Protein AF-A0A7V5K7A1-F1 (afdb_monomer_lite)

Secondary structure (DSSP, 8-state):
-EEEEEETTTSHHHHHHHHHHTT-TTEEEEEEE-STTTTSBHHHH-GGGTTT--PBEE---HHHHHHH-SEEEE-PSTTTHHHH--

pLDDT: mean 95.31, std 3.61, range [73.81, 98.44]

Foldseek 3Di:
DFEEEEAQCLPPVNVVVCVVQLPPPVYDDQAYEDPVFAPAFPCVSVVVCPPSGRDGHHHDDLVVRVVRGPYYHYPDPPPPCVVRPD

Structure (mmCIF, N/CA/C/O backbone):
data_AF-A0A7V5K7A1-F1
#
_entry.id   AF-A0A7V5K7A1-F1
#
loop_
_atom_site.group_PDB
_atom_site.id
_atom_site.type_symbol
_atom_site.label_atom_id
_atom_site.label_alt_id
_atom_site.label_comp_id
_atom_site.label_a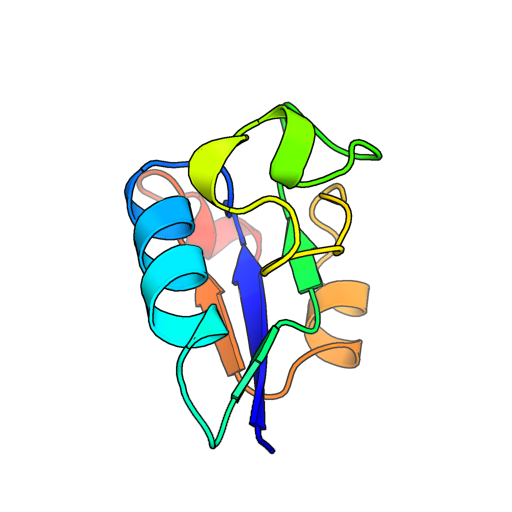sym_id
_atom_site.label_entity_id
_atom_site.label_seq_id
_atom_site.pdbx_PDB_ins_code
_atom_site.Cartn_x
_atom_site.Cartn_y
_atom_site.Cartn_z
_atom_site.occupancy
_atom_site.B_iso_or_equiv
_atom_site.auth_seq_id
_atom_site.auth_comp_id
_atom_site.auth_asym_id
_atom_site.auth_atom_id
_atom_site.pdbx_PDB_model_num
ATOM 1 N N . MET A 1 1 ? -9.679 1.757 14.163 1.00 89.06 1 MET A N 1
ATOM 2 C CA . MET A 1 1 ? -9.490 1.827 12.702 1.00 89.06 1 MET A CA 1
ATOM 3 C C . MET A 1 1 ? -8.454 0.769 12.377 1.00 89.06 1 MET A C 1
ATOM 5 O O . MET A 1 1 ? -7.447 0.760 13.068 1.00 89.06 1 MET A O 1
ATOM 9 N N . VAL A 1 2 ? -8.742 -0.167 11.472 1.00 98.06 2 VAL A N 1
ATOM 10 C CA . VAL A 1 2 ? -7.823 -1.262 11.116 1.00 98.06 2 VAL A CA 1
ATOM 11 C C . VAL A 1 2 ? -6.761 -0.716 10.171 1.00 98.06 2 VAL A C 1
ATOM 13 O O . VAL A 1 2 ? -7.107 -0.123 9.144 1.00 98.06 2 VAL A O 1
ATOM 16 N N . LYS A 1 3 ? -5.487 -0.911 10.507 1.00 98.31 3 LYS A N 1
ATOM 17 C CA . LYS A 1 3 ? -4.359 -0.506 9.663 1.00 98.31 3 LYS A CA 1
ATOM 18 C C . LYS A 1 3 ? -4.163 -1.501 8.532 1.00 98.31 3 LYS A C 1
ATOM 20 O O . LYS A 1 3 ? -3.882 -2.676 8.769 1.00 98.31 3 LYS A O 1
ATOM 25 N N . VAL A 1 4 ? -4.304 -1.022 7.303 1.00 98.44 4 VAL A N 1
ATOM 26 C CA . VAL A 1 4 ? -4.205 -1.837 6.097 1.00 98.44 4 VAL A CA 1
ATOM 27 C C . VAL A 1 4 ? -2.995 -1.433 5.269 1.00 98.44 4 VAL A C 1
ATOM 29 O O . VAL A 1 4 ? -2.836 -0.270 4.889 1.00 98.44 4 VAL A O 1
ATOM 32 N N . GLY A 1 5 ? -2.186 -2.433 4.936 1.00 98.06 5 GLY A N 1
ATOM 33 C CA . GLY A 1 5 ? -1.106 -2.341 3.971 1.00 98.06 5 GLY A CA 1
ATOM 34 C C . GLY A 1 5 ? -1.524 -2.858 2.600 1.00 98.06 5 GLY A C 1
ATOM 35 O O . GLY A 1 5 ? -2.244 -3.851 2.491 1.00 98.06 5 GLY A O 1
ATOM 36 N N . ILE A 1 6 ? -1.056 -2.208 1.537 1.00 98.38 6 ILE A N 1
ATOM 37 C CA . ILE A 1 6 ? -1.245 -2.679 0.161 1.00 98.38 6 ILE A CA 1
ATOM 38 C C . ILE A 1 6 ? 0.123 -2.823 -0.494 1.00 98.38 6 ILE A C 1
ATOM 40 O O . ILE A 1 6 ? 0.817 -1.837 -0.756 1.00 98.38 6 ILE A O 1
ATOM 44 N N . VAL A 1 7 ? 0.489 -4.067 -0.783 1.00 97.75 7 VAL A N 1
ATOM 45 C CA . VAL A 1 7 ? 1.689 -4.409 -1.538 1.00 97.75 7 VAL A CA 1
ATOM 46 C C . VAL A 1 7 ? 1.356 -4.420 -3.027 1.00 97.75 7 VAL A C 1
ATOM 48 O O . VAL A 1 7 ? 0.397 -5.071 -3.434 1.00 97.75 7 VAL A O 1
ATOM 51 N N . GLY A 1 8 ? 2.121 -3.692 -3.845 1.00 97.38 8 GLY A N 1
ATOM 52 C CA . GLY A 1 8 ? 1.775 -3.492 -5.261 1.00 97.38 8 GLY A CA 1
ATOM 53 C C . GLY A 1 8 ? 0.641 -2.478 -5.459 1.00 97.38 8 GLY A C 1
ATOM 54 O O . GLY A 1 8 ? -0.202 -2.630 -6.342 1.00 97.38 8 GLY A O 1
ATOM 55 N N . ALA A 1 9 ? 0.614 -1.423 -4.642 1.00 97.94 9 ALA A N 1
ATOM 56 C CA . ALA A 1 9 ? -0.455 -0.424 -4.595 1.00 97.94 9 ALA A CA 1
ATOM 57 C C . ALA A 1 9 ? -0.650 0.362 -5.903 1.00 97.94 9 ALA A C 1
ATOM 59 O O . ALA A 1 9 ? -1.674 1.022 -6.073 1.00 97.94 9 ALA A O 1
ATOM 60 N N . THR A 1 10 ? 0.322 0.326 -6.815 1.00 97.31 10 THR A N 1
ATOM 61 C CA . THR A 1 10 ? 0.288 1.037 -8.101 1.00 97.31 10 THR A CA 1
ATOM 62 C C . THR A 1 10 ? -0.120 0.166 -9.289 1.00 97.31 10 THR A C 1
ATOM 64 O O . THR A 1 10 ? -0.250 0.677 -10.398 1.00 97.31 10 THR A O 1
ATOM 67 N N . GLY A 1 11 ? -0.348 -1.135 -9.083 1.00 96.38 11 GLY A N 1
ATOM 68 C CA . GLY A 1 11 ? -1.055 -1.965 -10.060 1.00 96.38 11 GLY A CA 1
ATOM 69 C C . GLY A 1 11 ? -2.548 -1.629 -10.075 1.00 96.38 11 GLY A C 1
ATOM 70 O O . GLY A 1 11 ? -3.070 -1.092 -9.103 1.00 96.38 11 GLY A O 1
ATOM 71 N N . TYR A 1 12 ? -3.271 -1.969 -11.144 1.00 95.62 12 TYR A N 1
ATOM 72 C CA . TYR A 1 12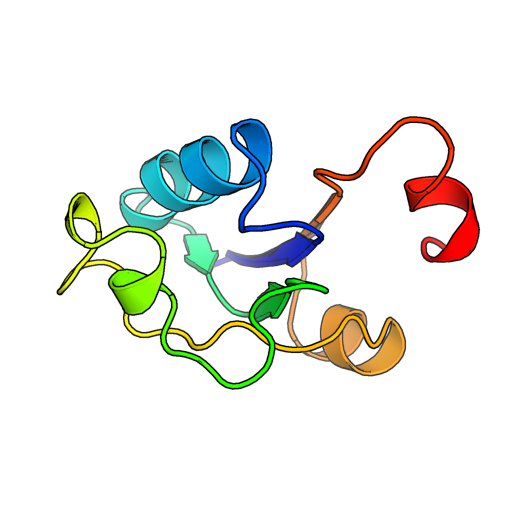 ? -4.694 -1.610 -11.266 1.00 95.62 12 TYR A CA 1
ATOM 73 C C . TYR A 1 12 ? -5.566 -2.148 -10.123 1.00 95.62 12 TYR A C 1
ATOM 75 O O . TYR A 1 12 ? -6.405 -1.426 -9.592 1.00 95.62 12 TYR A O 1
ATOM 83 N N . THR A 1 13 ? -5.337 -3.390 -9.693 1.00 96.81 13 THR A N 1
ATOM 84 C CA . THR A 1 13 ? -6.013 -3.972 -8.524 1.00 96.81 13 THR A CA 1
ATOM 85 C C . THR A 1 13 ? -5.619 -3.273 -7.225 1.00 96.81 13 THR A C 1
ATOM 87 O O . THR A 1 13 ? -6.488 -2.970 -6.411 1.00 96.81 13 THR A O 1
ATOM 90 N N . GLY A 1 14 ? -4.333 -2.958 -7.045 1.00 97.88 14 GLY A N 1
ATOM 91 C CA . GLY A 1 14 ? -3.848 -2.173 -5.908 1.00 97.88 14 GLY A CA 1
ATOM 92 C C . GLY A 1 14 ? -4.476 -0.779 -5.849 1.00 97.88 14 GLY A C 1
ATOM 93 O O . GLY A 1 14 ? -4.899 -0.338 -4.785 1.00 97.88 14 GLY A O 1
ATOM 94 N N . ALA A 1 15 ? -4.625 -0.117 -6.995 1.00 97.44 15 ALA A N 1
ATOM 95 C CA . ALA A 1 15 ? -5.229 1.204 -7.094 1.00 97.44 15 ALA A CA 1
ATOM 96 C C . ALA A 1 15 ? -6.723 1.203 -6.767 1.00 97.44 15 ALA A C 1
ATOM 98 O O . ALA A 1 15 ? -7.203 2.103 -6.076 1.00 97.44 15 ALA A O 1
ATOM 99 N N . GLU A 1 16 ? -7.453 0.169 -7.184 1.00 98.19 16 GLU A N 1
ATOM 100 C CA . GLU A 1 16 ? -8.851 0.001 -6.790 1.00 98.19 16 GLU A CA 1
ATOM 101 C C . GLU A 1 16 ? -8.995 -0.295 -5.294 1.00 98.19 16 GLU A C 1
ATOM 103 O O . GLU A 1 16 ? -9.871 0.283 -4.648 1.00 98.19 16 GLU A O 1
ATOM 108 N N . LEU A 1 17 ? -8.101 -1.101 -4.706 1.00 98.38 17 LEU A N 1
ATOM 109 C CA . LEU A 1 17 ? -8.055 -1.289 -3.252 1.00 98.38 17 LEU A CA 1
ATOM 110 C C . LEU A 1 17 ? -7.814 0.041 -2.530 1.00 98.38 17 LEU A C 1
ATOM 112 O O . LEU A 1 17 ? -8.561 0.371 -1.612 1.00 98.38 17 LEU A O 1
ATOM 116 N N . VAL A 1 18 ? -6.843 0.845 -2.974 1.00 98.19 18 VAL A N 1
ATOM 117 C CA . VAL A 1 18 ? -6.590 2.182 -2.412 1.00 98.19 18 VAL A CA 1
ATOM 118 C C . VAL A 1 18 ? -7.831 3.072 -2.541 1.00 98.19 18 VAL A C 1
ATOM 120 O O . VAL A 1 18 ? -8.245 3.709 -1.569 1.00 98.19 18 VAL A O 1
ATOM 123 N N . ARG A 1 19 ? -8.470 3.109 -3.715 1.00 97.62 19 ARG A N 1
ATOM 124 C CA . ARG A 1 19 ? -9.672 3.920 -3.965 1.00 97.62 19 ARG A CA 1
ATOM 125 C C . ARG A 1 19 ? -10.836 3.520 -3.058 1.00 97.62 19 ARG A C 1
ATOM 127 O O . ARG A 1 19 ? -11.505 4.400 -2.523 1.00 97.62 19 ARG A O 1
ATOM 134 N N . ILE A 1 20 ? -11.086 2.222 -2.893 1.00 98.00 20 ILE A N 1
ATOM 135 C CA . ILE A 1 20 ? -12.183 1.709 -2.062 1.00 98.00 20 ILE A CA 1
ATOM 136 C C . ILE A 1 20 ? -11.883 1.953 -0.579 1.00 98.00 20 ILE A C 1
ATOM 138 O O . ILE A 1 20 ? -12.704 2.530 0.133 1.00 98.00 20 ILE A O 1
ATOM 142 N N . LEU A 1 21 ? -10.697 1.554 -0.116 1.00 97.94 21 LEU A N 1
ATOM 143 C CA . LEU A 1 21 ? -10.339 1.575 1.301 1.00 97.94 21 LEU A CA 1
ATOM 144 C C . LEU A 1 21 ? -10.066 2.985 1.832 1.00 97.94 21 LEU A C 1
ATOM 146 O O . LEU A 1 21 ? -10.370 3.250 2.989 1.00 97.94 21 LEU A O 1
ATOM 150 N N . SER A 1 22 ? -9.602 3.918 0.993 1.00 96.81 22 SER A N 1
ATOM 151 C CA . SER A 1 22 ? -9.473 5.338 1.376 1.00 96.81 22 SER A CA 1
ATOM 152 C C . SER A 1 22 ? -10.808 6.011 1.723 1.00 96.81 22 SER A C 1
ATOM 154 O O . SER A 1 22 ? -10.812 7.074 2.337 1.00 96.81 22 SER A O 1
ATOM 156 N N . ALA A 1 23 ? -11.942 5.414 1.344 1.00 96.69 23 ALA A N 1
ATOM 157 C CA . ALA A 1 23 ? -13.278 5.888 1.703 1.00 96.69 23 ALA A CA 1
ATOM 158 C C . ALA A 1 23 ? -13.950 5.042 2.803 1.00 96.69 23 ALA A C 1
ATOM 160 O O . ALA A 1 23 ? -15.097 5.311 3.161 1.00 96.69 23 ALA A O 1
ATOM 161 N N . HIS A 1 24 ? -13.279 4.012 3.326 1.00 97.62 24 HIS A N 1
ATOM 162 C CA . HIS A 1 24 ? -13.878 3.080 4.273 1.00 97.62 24 HIS A CA 1
ATOM 163 C C . HIS A 1 24 ? -13.707 3.582 5.723 1.00 97.62 24 HIS A C 1
ATOM 165 O O . HIS A 1 24 ? -12.578 3.698 6.196 1.00 97.62 24 HIS A O 1
ATOM 171 N N . PRO A 1 25 ? -14.794 3.809 6.490 1.00 97.19 25 PRO A N 1
ATOM 172 C CA . PRO A 1 25 ? -14.730 4.489 7.794 1.00 97.19 25 PRO A CA 1
ATOM 173 C C . PRO A 1 25 ? -13.986 3.698 8.880 1.00 97.19 25 PRO A C 1
ATOM 175 O O . PRO A 1 25 ? -13.569 4.255 9.890 1.00 97.19 25 PRO A O 1
ATOM 178 N N . GLY A 1 26 ? -13.843 2.385 8.695 1.00 97.88 26 GLY A N 1
ATOM 179 C CA . GLY A 1 26 ? -13.129 1.508 9.619 1.00 97.88 26 GLY A CA 1
ATOM 180 C C . GLY A 1 26 ? -11.661 1.260 9.276 1.00 97.88 26 GLY A C 1
ATOM 181 O O . GLY A 1 26 ? -11.032 0.500 10.007 1.00 97.88 26 GLY A O 1
ATOM 182 N N . VAL A 1 27 ? -11.121 1.837 8.195 1.00 98.12 27 VAL A N 1
ATOM 183 C CA . VAL A 1 27 ? -9.791 1.491 7.661 1.00 98.12 27 VAL A CA 1
ATOM 184 C C . VAL A 1 27 ? -8.875 2.706 7.593 1.00 98.12 27 VAL A C 1
ATOM 186 O O . VAL A 1 27 ? -9.286 3.799 7.221 1.00 98.12 27 VAL A O 1
ATOM 189 N N . GLU A 1 28 ? -7.612 2.476 7.931 1.00 97.31 28 GLU A N 1
ATOM 190 C CA . GLU A 1 28 ? -6.507 3.404 7.732 1.00 97.31 28 GLU A CA 1
ATOM 191 C C . GLU A 1 28 ? -5.522 2.777 6.743 1.00 97.31 28 GLU A C 1
ATOM 193 O O . GLU A 1 28 ? -5.025 1.679 6.983 1.00 97.31 28 GLU A O 1
ATOM 198 N N . LEU A 1 29 ? -5.225 3.454 5.632 1.00 97.56 29 LEU A N 1
ATOM 199 C CA . LEU A 1 29 ? -4.160 3.021 4.724 1.00 97.56 29 LEU A CA 1
ATOM 200 C C . LEU A 1 29 ? -2.806 3.397 5.330 1.00 97.56 29 LEU A C 1
ATOM 202 O O . LEU A 1 29 ? -2.372 4.543 5.207 1.00 97.56 29 LEU A O 1
ATOM 206 N N . SER A 1 30 ? -2.154 2.442 5.988 1.00 97.44 30 SER A N 1
ATOM 207 C CA . SER A 1 30 ? -0.928 2.691 6.753 1.00 97.44 30 SER A CA 1
ATOM 208 C C . SER A 1 30 ? 0.344 2.537 5.923 1.00 97.44 30 SER A C 1
ATOM 210 O O . SER A 1 30 ? 1.338 3.210 6.192 1.00 97.44 30 SER A O 1
ATOM 212 N N . VAL A 1 31 ? 0.324 1.684 4.894 1.00 97.69 31 VAL A N 1
ATOM 213 C CA . VAL A 1 31 ? 1.482 1.452 4.026 1.00 97.69 31 VAL A CA 1
ATOM 214 C C . VAL A 1 31 ? 1.074 1.105 2.597 1.00 97.69 31 VAL A C 1
ATOM 216 O O . VAL A 1 31 ? 0.257 0.218 2.363 1.00 97.69 31 VAL A O 1
ATOM 219 N N . LEU A 1 32 ? 1.672 1.794 1.623 1.00 98.25 32 LEU A N 1
ATOM 220 C CA . LEU A 1 32 ? 1.481 1.542 0.194 1.00 98.25 32 LEU A CA 1
ATOM 221 C C . LEU A 1 32 ? 2.837 1.246 -0.441 1.00 98.25 32 LEU A C 1
ATOM 223 O O . LEU A 1 32 ? 3.709 2.118 -0.451 1.00 98.25 32 LEU A O 1
ATOM 227 N N . THR A 1 33 ? 3.028 0.047 -0.992 1.00 97.88 33 THR A N 1
ATOM 228 C CA . THR A 1 33 ? 4.290 -0.292 -1.663 1.00 97.88 33 THR A CA 1
ATOM 229 C C . THR A 1 33 ? 4.192 -0.225 -3.179 1.00 97.88 33 THR A C 1
ATOM 231 O O . THR A 1 33 ? 3.140 -0.464 -3.776 1.00 97.88 33 THR A O 1
ATOM 234 N N . SER A 1 34 ? 5.310 0.107 -3.819 1.00 97.00 34 SER A N 1
ATOM 235 C CA . SER A 1 34 ? 5.461 0.083 -5.268 1.00 97.00 34 SER A CA 1
ATOM 236 C C . SER A 1 34 ? 6.929 -0.058 -5.647 1.00 97.00 34 SER A C 1
ATOM 238 O O . SER A 1 34 ? 7.732 0.803 -5.295 1.00 97.00 34 SER A O 1
ATOM 240 N N . GLU A 1 35 ? 7.239 -1.038 -6.494 1.00 92.56 35 GLU A N 1
ATOM 241 C CA . GLU A 1 35 ? 8.582 -1.214 -7.069 1.00 92.56 35 GLU A CA 1
ATOM 242 C C . GLU A 1 35 ? 8.975 -0.034 -7.972 1.00 92.56 35 GLU A C 1
ATOM 244 O O . GLU A 1 35 ? 10.044 0.548 -7.832 1.00 92.56 35 GLU A O 1
ATOM 249 N N . SER A 1 36 ? 8.076 0.396 -8.864 1.00 94.25 36 SER A N 1
ATOM 250 C CA . SER A 1 36 ? 8.402 1.418 -9.875 1.00 94.25 36 SER A CA 1
ATOM 251 C C . SER A 1 36 ? 8.341 2.870 -9.385 1.00 94.25 36 SER A C 1
ATOM 253 O O . SER A 1 36 ? 8.805 3.764 -10.086 1.00 94.25 36 SER A O 1
ATOM 255 N N . TYR A 1 37 ? 7.746 3.130 -8.216 1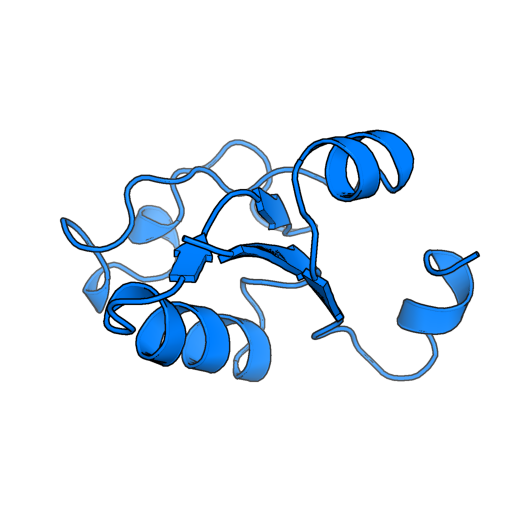.00 95.62 37 TYR A N 1
ATOM 256 C CA . TYR A 1 37 ? 7.401 4.487 -7.761 1.00 95.62 37 TYR A CA 1
ATOM 257 C C . TYR A 1 37 ? 7.789 4.754 -6.299 1.00 95.62 37 TYR A C 1
ATOM 259 O O . TYR A 1 37 ? 7.252 5.672 -5.676 1.00 95.62 37 TYR A O 1
ATOM 267 N N . GLY A 1 38 ? 8.701 3.959 -5.731 1.00 93.62 38 GLY A N 1
ATOM 268 C CA . GLY A 1 38 ? 9.180 4.137 -4.359 1.00 93.62 38 GLY A CA 1
ATOM 269 C C . GLY A 1 38 ? 9.673 5.566 -4.081 1.00 93.62 38 GLY A C 1
ATOM 270 O O . GLY A 1 38 ? 10.380 6.170 -4.884 1.00 93.62 38 GLY A O 1
ATOM 271 N N . GLY A 1 39 ? 9.264 6.127 -2.943 1.00 93.12 39 GLY A N 1
ATOM 272 C CA . GLY A 1 39 ? 9.579 7.488 -2.498 1.00 93.12 39 GLY A CA 1
ATOM 273 C C . GLY A 1 39 ? 8.649 8.584 -3.034 1.00 93.12 39 GLY A C 1
ATOM 274 O O . GLY A 1 39 ? 8.644 9.694 -2.491 1.00 93.12 39 GLY A O 1
ATOM 275 N N . LEU A 1 40 ? 7.835 8.304 -4.056 1.00 95.56 40 LEU A N 1
ATOM 276 C CA . LEU A 1 40 ? 6.910 9.282 -4.632 1.00 95.56 40 LEU A CA 1
ATOM 277 C C . LEU A 1 40 ? 5.585 9.322 -3.869 1.00 95.56 40 LEU A C 1
ATOM 279 O O . LEU A 1 40 ? 5.104 8.311 -3.369 1.00 95.56 40 LEU A O 1
ATOM 283 N N . ALA A 1 41 ? 4.956 10.498 -3.813 1.00 96.50 41 ALA A N 1
ATOM 284 C CA . ALA A 1 41 ? 3.582 10.605 -3.327 1.00 96.50 41 ALA A CA 1
ATOM 285 C C . ALA A 1 41 ? 2.645 9.779 -4.219 1.00 96.50 41 ALA A C 1
ATOM 287 O O . ALA A 1 41 ? 2.741 9.857 -5.445 1.00 96.50 41 ALA A O 1
ATOM 288 N N . TYR A 1 42 ? 1.708 9.041 -3.623 1.00 97.38 42 TYR A N 1
ATOM 289 C CA . TYR A 1 42 ? 0.787 8.178 -4.368 1.00 97.38 42 TYR A CA 1
ATOM 290 C C . TYR A 1 42 ? -0.029 8.963 -5.412 1.00 97.38 42 TYR A C 1
ATOM 292 O O . TYR A 1 42 ? -0.236 8.518 -6.541 1.00 97.38 42 TYR A O 1
ATOM 300 N N . SER A 1 43 ? -0.392 10.203 -5.078 1.00 96.25 43 SER A N 1
ATOM 301 C CA . SER A 1 43 ? -1.082 11.145 -5.967 1.00 96.25 43 SER A CA 1
ATOM 302 C C . SER A 1 43 ? -0.291 11.550 -7.220 1.00 96.25 43 SER A C 1
ATOM 304 O O . SER A 1 43 ? -0.884 12.070 -8.163 1.00 96.25 43 SER A O 1
ATOM 306 N N . LYS A 1 44 ? 1.027 11.308 -7.279 1.00 96.19 44 LYS A N 1
ATOM 307 C CA . LYS A 1 44 ? 1.819 11.479 -8.512 1.00 96.19 44 LYS A CA 1
ATOM 308 C C . LYS A 1 44 ? 1.566 10.363 -9.523 1.00 96.19 44 LYS A C 1
ATOM 310 O O . LYS A 1 44 ? 1.703 10.613 -10.714 1.00 96.19 44 LYS A O 1
ATOM 315 N N . VAL A 1 45 ? 1.190 9.174 -9.052 1.00 96.56 45 VAL A N 1
ATOM 316 C CA . VAL A 1 45 ? 0.821 8.030 -9.899 1.00 96.56 45 VAL A CA 1
ATOM 317 C C . VAL A 1 45 ? -0.672 8.077 -10.226 1.00 96.56 45 VAL A C 1
ATOM 319 O O . VAL A 1 45 ? -1.051 7.944 -11.386 1.00 96.56 45 VAL A O 1
ATOM 322 N N . TYR A 1 46 ? -1.515 8.364 -9.226 1.00 96.81 46 TYR A N 1
ATOM 323 C CA . TYR A 1 46 ? -2.969 8.493 -9.381 1.00 96.81 46 TYR A CA 1
ATOM 324 C C . TYR A 1 46 ? -3.476 9.874 -8.934 1.00 96.81 46 TYR A C 1
ATOM 326 O O . TYR A 1 46 ? -3.976 10.021 -7.814 1.00 96.81 46 TYR A O 1
ATOM 334 N N . PRO A 1 47 ? -3.424 10.898 -9.809 1.00 96.19 47 PRO A N 1
ATOM 335 C CA . PRO A 1 47 ? -3.867 12.257 -9.479 1.00 96.19 47 PRO A CA 1
ATOM 336 C C . PRO A 1 47 ? -5.329 12.354 -9.029 1.00 96.19 47 PRO A C 1
ATOM 338 O O . PRO A 1 47 ? -5.663 13.211 -8.215 1.00 96.19 47 PRO A O 1
ATOM 341 N N . ALA A 1 48 ? -6.197 11.453 -9.503 1.00 95.38 48 ALA A N 1
ATOM 342 C CA . ALA A 1 48 ? -7.608 11.392 -9.110 1.00 95.38 48 ALA A CA 1
ATOM 343 C C . ALA A 1 48 ? -7.822 11.111 -7.608 1.00 95.38 48 ALA A C 1
ATOM 345 O O . ALA A 1 48 ? -8.891 11.398 -7.073 1.00 95.38 48 ALA A O 1
ATOM 346 N N . LEU A 1 49 ? -6.809 10.567 -6.926 1.00 94.94 49 LEU A N 1
ATOM 347 C CA . LEU A 1 49 ? -6.828 10.270 -5.491 1.00 94.94 49 LEU A CA 1
ATOM 348 C C . LEU A 1 49 ? -6.093 11.328 -4.655 1.00 94.94 49 LEU A C 1
ATOM 350 O O . LEU A 1 49 ? -5.948 11.175 -3.439 1.00 94.94 49 LEU A O 1
ATOM 354 N N . ALA A 1 50 ? -5.657 12.429 -5.276 1.00 93.44 50 ALA A N 1
ATOM 355 C CA . ALA A 1 50 ? -5.101 13.566 -4.555 1.00 93.44 50 ALA A CA 1
ATOM 356 C C . ALA A 1 50 ? -6.089 14.086 -3.497 1.00 93.44 50 ALA A C 1
ATOM 358 O O . ALA A 1 50 ? -7.303 14.077 -3.704 1.00 93.44 50 ALA A O 1
ATOM 359 N N . ARG A 1 51 ? -5.560 14.551 -2.357 1.00 89.75 51 ARG A N 1
ATOM 360 C CA . ARG A 1 51 ? -6.326 15.024 -1.182 1.00 89.75 51 ARG A CA 1
ATOM 361 C C . ARG A 1 51 ? -7.175 13.957 -0.474 1.00 89.75 51 ARG A C 1
ATOM 363 O O . ARG A 1 51 ? -7.776 14.260 0.548 1.00 89.75 51 ARG A O 1
ATOM 370 N N . ARG A 1 52 ? -7.240 12.730 -1.003 1.00 90.94 52 ARG A N 1
ATOM 371 C CA . ARG A 1 52 ? -7.814 11.556 -0.323 1.00 90.94 52 ARG A CA 1
ATOM 372 C C . ARG A 1 52 ? -6.726 10.636 0.212 1.00 90.94 52 ARG A C 1
ATOM 374 O O . ARG A 1 52 ? -6.883 10.059 1.277 1.00 90.94 52 ARG A O 1
ATOM 381 N N . VAL A 1 53 ? -5.626 10.515 -0.530 1.00 94.50 53 VAL A N 1
ATOM 382 C CA . VAL A 1 53 ? -4.476 9.687 -0.169 1.00 94.50 53 VAL A CA 1
ATOM 383 C C . VAL A 1 53 ? -3.217 10.543 -0.231 1.00 94.50 53 VAL A C 1
ATOM 385 O O . VAL A 1 53 ? -2.770 10.939 -1.309 1.00 94.50 53 VAL A O 1
ATOM 388 N N . GLU A 1 54 ? -2.652 10.839 0.937 1.00 90.62 54 GLU A N 1
ATOM 389 C CA . GLU A 1 54 ? -1.415 11.626 1.077 1.00 90.62 54 GLU A CA 1
ATOM 390 C C . GLU A 1 54 ? -0.169 10.752 1.290 1.00 90.62 54 GLU A C 1
ATOM 392 O O . GLU A 1 54 ? 0.955 11.255 1.309 1.00 90.62 54 GLU A O 1
ATOM 397 N N . ALA A 1 55 ? -0.357 9.434 1.400 1.00 93.94 55 ALA A N 1
ATOM 398 C CA . ALA A 1 55 ? 0.721 8.475 1.573 1.00 93.94 55 ALA A CA 1
ATOM 399 C C . ALA A 1 55 ? 1.714 8.504 0.400 1.00 93.94 55 ALA A C 1
ATOM 401 O O . ALA A 1 55 ? 1.369 8.765 -0.760 1.00 93.94 55 ALA A O 1
ATOM 402 N N . LYS A 1 56 ? 2.973 8.195 0.711 1.00 96.38 56 LYS A N 1
ATOM 403 C CA . LYS A 1 56 ? 4.001 7.925 -0.291 1.00 96.38 56 LYS A CA 1
ATOM 404 C C . LYS A 1 56 ? 4.049 6.435 -0.583 1.00 96.38 56 LYS A C 1
ATOM 406 O O . LYS A 1 56 ? 3.881 5.615 0.313 1.00 96.38 56 LYS A O 1
ATOM 411 N N . CYS A 1 57 ? 4.321 6.109 -1.836 1.00 97.00 57 CYS A N 1
ATOM 412 C CA . CYS A 1 57 ? 4.757 4.781 -2.209 1.00 97.00 57 CYS A CA 1
ATOM 413 C C . CYS A 1 57 ? 6.122 4.513 -1.578 1.00 97.00 57 CYS A C 1
ATOM 415 O O . CYS A 1 57 ? 6.998 5.379 -1.589 1.00 97.00 57 CYS A O 1
ATOM 417 N N . GLN A 1 58 ? 6.332 3.301 -1.093 1.00 96.62 58 GLN A N 1
ATOM 418 C CA . GLN A 1 58 ? 7.628 2.839 -0.604 1.00 96.62 58 GLN A CA 1
ATOM 419 C C . GLN A 1 58 ? 8.049 1.546 -1.312 1.00 96.62 58 GLN A C 1
ATOM 421 O O . GLN A 1 58 ? 7.186 0.804 -1.782 1.00 96.62 58 GLN A O 1
ATOM 426 N N . PRO A 1 59 ? 9.354 1.262 -1.431 1.00 95.81 59 PRO A N 1
ATOM 427 C CA . PRO A 1 59 ? 9.812 -0.064 -1.836 1.00 95.81 59 PRO A CA 1
ATOM 428 C C . PRO A 1 59 ? 9.256 -1.146 -0.900 1.00 95.81 59 PRO A C 1
ATOM 430 O O . PRO A 1 59 ? 8.945 -0.861 0.262 1.00 95.81 59 PRO A O 1
ATOM 433 N N . LEU A 1 60 ? 9.107 -2.372 -1.400 1.00 94.56 60 LEU A N 1
ATOM 434 C CA . LEU A 1 60 ? 8.660 -3.485 -0.571 1.00 94.56 60 LEU A CA 1
ATOM 435 C C . LEU A 1 60 ? 9.758 -3.878 0.426 1.00 94.56 60 LEU A C 1
ATOM 437 O O . LEU A 1 60 ? 10.864 -4.242 0.044 1.00 94.56 60 LEU A O 1
ATOM 441 N N . ASP A 1 61 ? 9.410 -3.819 1.706 1.00 94.06 61 ASP A N 1
ATOM 442 C CA . ASP A 1 61 ? 10.207 -4.287 2.836 1.00 94.06 61 ASP A CA 1
ATOM 443 C C . ASP A 1 61 ? 9.242 -5.058 3.755 1.00 94.06 61 ASP A C 1
ATOM 445 O O . ASP A 1 61 ? 8.401 -4.420 4.399 1.00 94.06 61 ASP A O 1
ATOM 449 N N . PRO A 1 62 ? 9.255 -6.407 3.732 1.00 92.50 62 PRO A N 1
ATOM 450 C CA . PRO A 1 62 ? 8.262 -7.221 4.432 1.00 92.50 62 PRO A CA 1
ATOM 451 C C . PRO A 1 62 ? 8.171 -6.928 5.930 1.00 92.50 62 PRO A C 1
ATOM 453 O O . PRO A 1 62 ? 7.061 -6.820 6.449 1.00 92.50 62 PRO A O 1
ATOM 456 N N . ASP A 1 63 ? 9.308 -6.715 6.595 1.00 93.44 63 ASP A N 1
ATOM 457 C CA . ASP A 1 63 ? 9.355 -6.451 8.034 1.00 93.44 63 ASP A CA 1
ATOM 458 C C . ASP A 1 63 ? 8.687 -5.111 8.352 1.00 93.44 63 ASP A C 1
ATOM 460 O O . ASP A 1 63 ? 7.778 -5.035 9.179 1.00 93.44 63 ASP A O 1
ATOM 464 N N . LYS A 1 64 ? 9.028 -4.056 7.602 1.00 94.19 64 LYS A N 1
ATOM 465 C CA . LYS A 1 64 ? 8.385 -2.742 7.777 1.00 94.19 64 LYS A CA 1
ATOM 466 C C . LYS A 1 64 ? 6.897 -2.760 7.443 1.00 94.19 64 LYS A C 1
ATOM 468 O O . LYS A 1 64 ? 6.122 -2.029 8.055 1.00 94.19 64 LYS A O 1
ATOM 473 N N . VAL A 1 65 ? 6.488 -3.542 6.443 1.00 95.31 65 VAL A N 1
ATOM 474 C CA . VAL A 1 65 ? 5.070 -3.678 6.079 1.00 95.31 65 VAL A CA 1
ATOM 475 C C . VAL A 1 65 ? 4.303 -4.401 7.189 1.00 95.31 65 VAL A C 1
ATOM 477 O O . VAL A 1 65 ? 3.210 -3.954 7.537 1.00 95.31 65 VAL A O 1
ATOM 480 N N . ALA A 1 66 ? 4.879 -5.456 7.771 1.00 94.94 66 ALA A N 1
ATOM 481 C CA . ALA A 1 66 ? 4.293 -6.194 8.888 1.00 94.94 66 ALA A CA 1
ATOM 482 C C . ALA A 1 66 ? 4.198 -5.349 10.169 1.00 94.94 66 ALA A C 1
ATOM 484 O O . ALA A 1 66 ? 3.204 -5.426 10.883 1.00 94.94 66 ALA A O 1
ATOM 485 N N . GLU A 1 67 ? 5.184 -4.491 10.438 1.00 96.38 67 GLU A N 1
ATOM 486 C CA . GLU A 1 67 ? 5.135 -3.547 11.564 1.00 96.38 67 GLU A CA 1
ATOM 487 C C . GLU A 1 67 ? 4.074 -2.449 11.373 1.00 96.38 67 GLU A C 1
ATOM 489 O O . GLU A 1 67 ? 3.486 -1.958 12.341 1.00 96.38 67 GLU A O 1
ATOM 494 N N . ALA A 1 68 ? 3.823 -2.037 10.127 1.00 96.56 68 ALA A N 1
ATOM 495 C CA . ALA A 1 68 ? 2.953 -0.907 9.814 1.00 96.56 68 ALA A CA 1
ATOM 496 C C . ALA A 1 68 ? 1.467 -1.272 9.654 1.00 96.56 68 ALA A C 1
ATOM 498 O O . ALA A 1 68 ? 0.626 -0.365 9.664 1.00 96.56 68 ALA A O 1
ATOM 499 N N . ALA A 1 69 ? 1.111 -2.546 9.475 1.00 97.62 69 ALA A N 1
ATOM 500 C CA . ALA A 1 69 ? -0.248 -2.966 9.133 1.00 97.62 69 ALA A CA 1
ATOM 501 C C . ALA A 1 69 ? -0.717 -4.213 9.895 1.00 97.62 69 ALA A C 1
ATOM 503 O O . ALA A 1 69 ? 0.037 -5.148 10.123 1.00 97.62 69 ALA A O 1
ATOM 504 N N . GLU A 1 70 ? -2.009 -4.243 10.224 1.00 98.12 70 GLU A N 1
ATOM 505 C CA . GLU A 1 70 ? -2.688 -5.401 10.823 1.00 98.12 70 GLU A CA 1
ATOM 506 C C . GLU A 1 70 ? -3.206 -6.367 9.748 1.00 98.12 70 GLU A C 1
ATOM 508 O O . GLU A 1 70 ? -3.297 -7.573 9.967 1.00 98.12 70 GLU A O 1
ATOM 513 N N . VAL A 1 71 ? -3.561 -5.832 8.576 1.00 97.81 71 VAL A N 1
ATOM 514 C CA . VAL A 1 71 ? -4.023 -6.595 7.411 1.00 97.81 71 VAL A CA 1
ATOM 515 C C . VAL A 1 71 ? -3.248 -6.139 6.185 1.00 97.81 71 VAL A C 1
ATOM 517 O O . VAL A 1 71 ? -3.120 -4.941 5.937 1.00 97.81 71 VAL A O 1
ATOM 520 N N . ILE A 1 72 ? -2.755 -7.085 5.387 1.00 97.88 72 ILE A N 1
ATOM 521 C CA . ILE A 1 72 ? -1.968 -6.793 4.186 1.00 97.88 72 ILE A CA 1
ATOM 522 C C . ILE A 1 72 ? -2.649 -7.414 2.966 1.00 97.88 72 ILE A C 1
ATOM 524 O O . ILE A 1 72 ? -2.877 -8.621 2.915 1.00 97.88 72 ILE A O 1
ATOM 528 N N . PHE A 1 73 ? -2.935 -6.593 1.955 1.00 97.94 73 PHE A N 1
ATOM 529 C CA . PHE A 1 73 ? -3.329 -7.062 0.627 1.00 97.94 73 PHE A CA 1
ATOM 530 C C . PHE A 1 73 ? -2.100 -7.148 -0.278 1.00 97.94 73 PHE A C 1
ATOM 532 O O . PHE A 1 73 ? -1.368 -6.169 -0.422 1.00 97.94 73 PHE A O 1
ATOM 539 N N . THR A 1 74 ? -1.894 -8.289 -0.938 1.00 97.00 74 THR A N 1
ATOM 540 C CA . THR A 1 74 ? -0.840 -8.454 -1.951 1.00 97.00 74 THR A CA 1
ATOM 541 C C . THR A 1 74 ? -1.441 -8.391 -3.356 1.00 97.00 74 THR A C 1
ATOM 543 O O . THR A 1 74 ? -2.035 -9.343 -3.853 1.00 97.00 74 THR A O 1
ATOM 546 N N . ALA A 1 75 ? -1.309 -7.236 -4.010 1.00 96.56 75 ALA A N 1
ATOM 547 C CA . ALA A 1 75 ? -1.767 -6.982 -5.377 1.00 96.56 75 ALA A CA 1
ATOM 548 C C . ALA A 1 75 ? -0.603 -7.129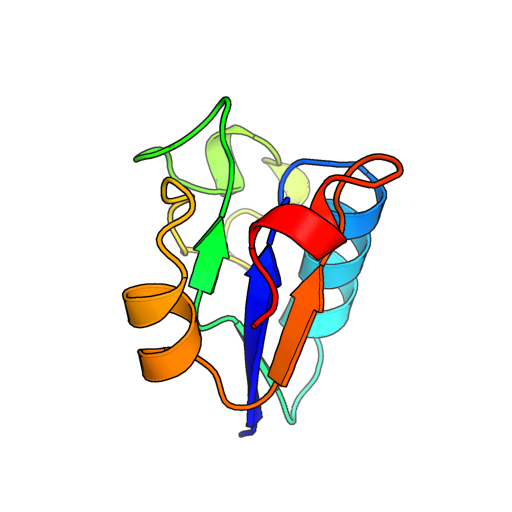 -6.373 1.00 96.56 75 ALA A C 1
ATOM 550 O O . ALA A 1 75 ? -0.296 -6.226 -7.152 1.00 96.56 75 ALA A O 1
ATOM 551 N N . LEU A 1 76 ? 0.080 -8.271 -6.302 1.00 94.62 76 LEU A N 1
ATOM 552 C CA . LEU A 1 76 ? 1.277 -8.565 -7.084 1.00 94.62 76 LEU A CA 1
ATOM 553 C C . LEU A 1 76 ? 0.965 -9.477 -8.283 1.00 94.62 76 LEU A C 1
ATOM 555 O O . LEU A 1 76 ? -0.066 -10.154 -8.297 1.00 94.62 76 LEU A O 1
ATOM 559 N N . PRO A 1 77 ? 1.852 -9.524 -9.296 1.00 91.75 77 PRO A N 1
ATOM 560 C CA . PRO A 1 77 ? 1.773 -10.517 -10.361 1.00 91.75 77 PRO A CA 1
ATOM 561 C C . PRO A 1 77 ? 1.763 -11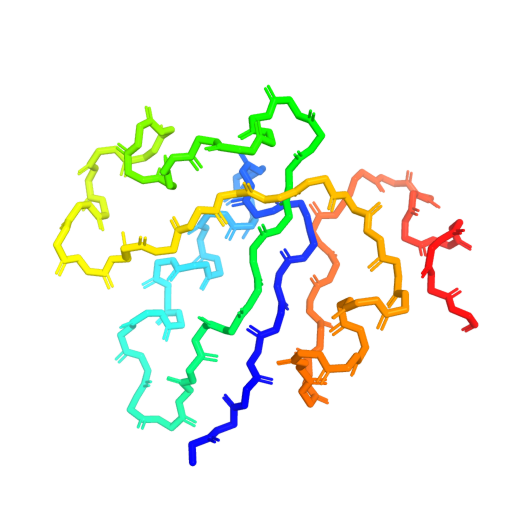.952 -9.824 1.00 91.75 77 PRO A C 1
ATOM 563 O O . PRO A 1 77 ? 2.109 -12.211 -8.669 1.00 91.75 77 PRO A O 1
ATOM 566 N N . HIS A 1 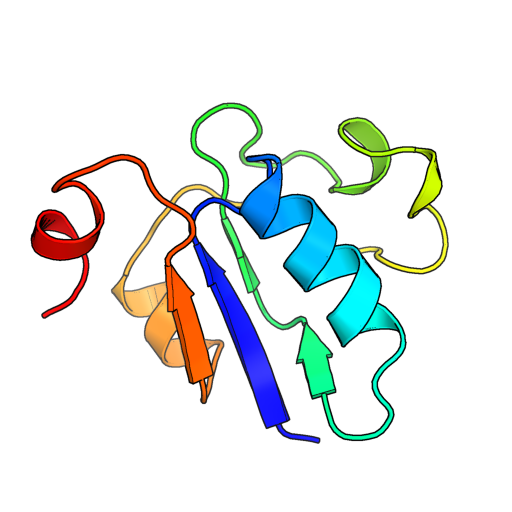78 ? 1.421 -12.897 -10.704 1.00 91.69 78 HIS A N 1
ATOM 567 C CA . HIS A 1 78 ? 1.485 -14.320 -10.388 1.00 91.69 78 HIS A CA 1
ATOM 568 C C . HIS A 1 78 ? 2.826 -14.684 -9.731 1.00 91.69 78 HIS A C 1
ATOM 570 O O . HIS A 1 78 ? 3.865 -14.135 -10.091 1.00 91.69 78 HIS A O 1
ATOM 576 N N . SER A 1 79 ? 2.753 -15.573 -8.738 1.00 90.81 79 SER A N 1
ATOM 577 C CA . SER A 1 79 ? 3.840 -16.073 -7.887 1.00 90.81 79 SER A CA 1
ATOM 578 C C . SER A 1 79 ? 4.614 -15.066 -7.034 1.00 90.81 79 SER A C 1
ATOM 580 O O . SER A 1 79 ? 5.223 -15.488 -6.056 1.00 90.81 79 SER A O 1
ATOM 582 N N . LYS A 1 80 ? 4.556 -13.758 -7.304 1.00 90.81 80 LYS A N 1
ATOM 583 C CA . LYS A 1 80 ? 5.358 -12.768 -6.568 1.00 90.81 80 LYS A CA 1
ATOM 584 C C . LYS A 1 80 ? 4.995 -12.632 -5.095 1.00 90.81 80 LYS A C 1
ATOM 586 O O . LYS A 1 80 ? 5.890 -12.436 -4.282 1.00 90.81 80 LYS A O 1
ATOM 591 N N . SER A 1 81 ? 3.731 -12.828 -4.728 1.00 91.69 81 SER A N 1
ATOM 592 C CA . SER A 1 81 ? 3.343 -12.836 -3.313 1.00 91.69 81 SER A CA 1
ATOM 593 C C . SER A 1 81 ? 4.013 -13.960 -2.515 1.00 91.69 81 SER A C 1
ATOM 595 O O . SER A 1 81 ? 4.281 -13.771 -1.338 1.00 91.69 81 SER A O 1
ATOM 597 N N . MET A 1 82 ? 4.328 -15.104 -3.137 1.00 92.25 82 MET A N 1
ATOM 598 C CA . MET A 1 82 ? 4.974 -16.229 -2.442 1.00 92.25 82 MET A CA 1
ATOM 599 C C . MET A 1 82 ? 6.432 -15.939 -2.060 1.00 92.25 82 MET A C 1
ATOM 601 O O . MET A 1 82 ? 6.989 -16.640 -1.228 1.00 92.25 82 MET A O 1
ATOM 605 N N . GLU A 1 83 ? 7.060 -14.929 -2.666 1.00 90.06 83 GLU A N 1
ATOM 606 C CA . GLU A 1 83 ? 8.445 -14.546 -2.364 1.00 90.06 83 GLU A CA 1
ATOM 607 C C . GLU A 1 83 ? 8.543 -13.623 -1.138 1.00 90.06 83 GLU A C 1
ATOM 609 O O . GLU A 1 83 ? 9.612 -13.512 -0.544 1.00 90.06 83 GLU A O 1
ATOM 614 N N . CYS A 1 84 ? 7.454 -12.933 -0.778 1.00 86.19 84 CYS A N 1
ATOM 615 C CA . CYS A 1 84 ? 7.459 -11.886 0.249 1.00 86.19 84 CYS A CA 1
ATOM 616 C C . CYS A 1 84 ? 6.472 -12.113 1.400 1.00 86.19 84 CYS A C 1
ATOM 618 O O . CYS A 1 84 ? 6.471 -11.336 2.352 1.00 86.19 84 CYS A O 1
ATOM 620 N N . VAL A 1 85 ? 5.600 -13.116 1.293 1.00 87.44 85 VAL A N 1
ATOM 621 C CA . VAL A 1 85 ? 4.714 -13.544 2.379 1.00 87.44 85 VAL A CA 1
ATOM 622 C C . VAL A 1 85 ? 5.395 -14.724 3.082 1.00 87.44 85 VAL A C 1
ATOM 624 O O . VAL A 1 85 ? 5.691 -15.702 2.394 1.00 87.44 85 VAL A O 1
ATOM 627 N N . PRO A 1 86 ? 5.691 -14.617 4.391 1.00 73.81 86 PRO A N 1
ATOM 628 C CA . PRO A 1 86 ? 6.363 -15.670 5.153 1.00 73.81 86 PRO A CA 1
ATOM 629 C C . PRO A 1 86 ? 5.536 -16.956 5.277 1.00 73.81 86 PRO A C 1
ATOM 631 O O . PRO A 1 86 ? 4.286 -16.883 5.204 1.00 73.81 86 PRO A O 1
#

Radius of gyration: 11.74 Å; chains: 1; bounding box: 25×31×24 Å

Sequence (86 aa):
MVKVGIVGATGYTGAELVRILSAHPGVELSVLTSESYGGLAYSKVYPALARRVEAKCQPLDPDKVAEAAEVIFTALPHSKSMECVP